Protein AF-A0A1D2AHR6-F1 (afdb_monomer)

Organism: Ornithodoros brasiliensis (NCBI:txid888526)

Radius of gyration: 18.56 Å; Cα contacts (8 Å, |Δi|>4): 160; chains: 1; bounding box: 46×32×55 Å

Structure (mmCIF, N/CA/C/O backbone):
data_AF-A0A1D2AHR6-F1
#
_entry.id   AF-A0A1D2AHR6-F1
#
loop_
_atom_site.group_PDB
_atom_site.id
_atom_site.type_symbol
_atom_site.label_atom_id
_atom_site.label_alt_id
_atom_site.label_comp_id
_atom_site.label_asym_id
_atom_site.label_entity_id
_atom_site.label_seq_id
_atom_site.pdbx_PDB_ins_code
_atom_site.Cartn_x
_atom_site.Cartn_y
_atom_site.Cartn_z
_atom_site.occupancy
_atom_site.B_iso_or_equiv
_atom_site.auth_seq_id
_atom_site.auth_comp_id
_atom_site.auth_asym_id
_atom_site.auth_atom_id
_atom_site.pdbx_PDB_model_num
ATOM 1 N 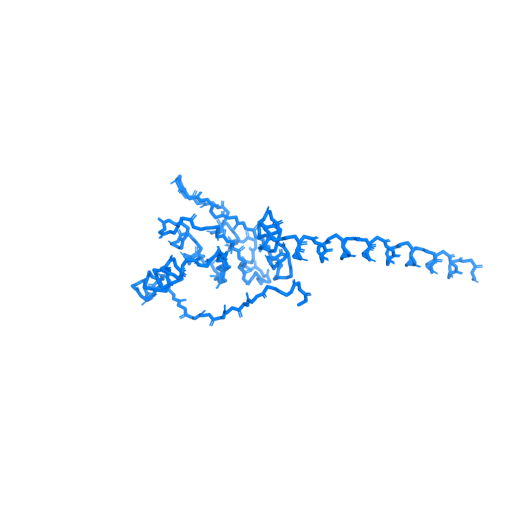N . LYS A 1 1 ? -5.917 0.010 -15.178 1.00 85.50 1 LYS A N 1
ATOM 2 C CA . LYS A 1 1 ? -5.325 -1.164 -15.884 1.00 85.50 1 LYS A CA 1
ATOM 3 C C . LYS A 1 1 ? -5.874 -2.501 -15.383 1.00 85.50 1 LYS A C 1
ATOM 5 O O . LYS A 1 1 ? -6.243 -3.315 -16.211 1.00 85.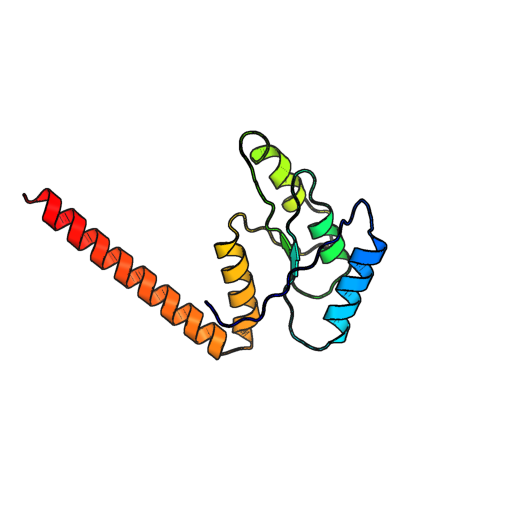50 1 LYS A O 1
ATOM 10 N N . LEU A 1 2 ? -5.949 -2.734 -14.068 1.00 93.06 2 LEU A N 1
ATOM 11 C CA . LEU A 1 2 ? -6.429 -4.010 -13.501 1.00 93.06 2 LEU A CA 1
ATOM 12 C C . LEU A 1 2 ? -7.953 -4.046 -13.259 1.00 93.06 2 LEU A C 1
ATOM 14 O O . LEU A 1 2 ? -8.495 -5.090 -12.916 1.00 93.06 2 LEU A O 1
ATOM 18 N N . GLY A 1 3 ? -8.637 -2.920 -13.502 1.00 91.62 3 GLY A N 1
ATOM 19 C CA . GLY A 1 3 ? -10.085 -2.738 -13.343 1.00 91.62 3 GLY A CA 1
ATOM 20 C C . GLY A 1 3 ? -10.565 -2.841 -11.898 1.00 91.62 3 GLY A C 1
ATOM 21 O O . GLY A 1 3 ? -11.653 -3.342 -11.661 1.00 91.62 3 GLY A O 1
ATOM 22 N N . VAL A 1 4 ? -9.729 -2.360 -10.979 1.00 96.94 4 VAL A N 1
ATOM 23 C CA . VAL A 1 4 ? -10.075 -2.056 -9.590 1.00 96.94 4 VAL A CA 1
ATOM 24 C C . VAL A 1 4 ? -10.434 -0.565 -9.533 1.00 96.94 4 VAL A C 1
ATOM 26 O O . VAL A 1 4 ? -9.608 0.236 -9.995 1.00 96.94 4 VAL A O 1
ATOM 29 N N . PRO A 1 5 ? -11.630 -0.179 -9.052 1.00 97.06 5 PRO A N 1
ATOM 30 C CA . PRO A 1 5 ? -11.957 1.217 -8.767 1.00 97.06 5 PRO A CA 1
ATOM 31 C C . PRO A 1 5 ? -10.953 1.813 -7.776 1.00 97.06 5 PRO A C 1
ATOM 33 O O . PRO A 1 5 ? -10.488 1.127 -6.871 1.00 97.06 5 PRO A O 1
ATOM 36 N N . CYS A 1 6 ? -10.570 3.070 -7.972 1.00 97.62 6 CYS A N 1
ATOM 37 C CA . CYS A 1 6 ? -9.604 3.745 -7.114 1.00 97.62 6 CYS A CA 1
ATOM 38 C C . CYS A 1 6 ? -10.085 5.164 -6.852 1.00 97.62 6 CYS A C 1
ATOM 40 O O . CYS A 1 6 ? -10.409 5.889 -7.796 1.00 97.62 6 CYS A O 1
ATOM 42 N N . GLU A 1 7 ? -10.094 5.548 -5.582 1.00 98.12 7 GLU A N 1
ATOM 43 C CA . GLU A 1 7 ? -10.489 6.873 -5.132 1.00 98.12 7 GLU A CA 1
ATOM 44 C C . GLU A 1 7 ? -9.319 7.573 -4.451 1.00 98.12 7 GLU A C 1
ATOM 46 O O . GLU A 1 7 ? -8.530 6.964 -3.729 1.00 98.12 7 GLU A O 1
ATOM 51 N N . LEU A 1 8 ? -9.205 8.878 -4.690 1.00 98.31 8 LEU A N 1
ATOM 52 C CA . LEU A 1 8 ? -8.186 9.717 -4.077 1.00 98.31 8 LEU A CA 1
ATOM 53 C C . LEU A 1 8 ? -8.842 10.610 -3.035 1.00 98.31 8 LEU A C 1
ATOM 55 O O . LEU A 1 8 ? -9.746 11.384 -3.347 1.00 98.31 8 LEU A O 1
ATOM 59 N N . ARG A 1 9 ? -8.336 10.544 -1.806 1.00 98.31 9 ARG A N 1
ATOM 60 C CA . ARG A 1 9 ? -8.759 11.405 -0.701 1.00 98.31 9 ARG A CA 1
ATOM 61 C C . ARG A 1 9 ? -7.549 12.126 -0.123 1.00 98.31 9 ARG A C 1
ATOM 63 O O . ARG A 1 9 ? -6.422 11.638 -0.192 1.00 98.31 9 ARG A O 1
ATOM 70 N N . VAL A 1 10 ? -7.788 13.302 0.448 1.00 98.06 10 VAL A N 1
ATOM 71 C CA . VAL A 1 10 ? -6.751 14.115 1.087 1.00 98.06 10 VAL A CA 1
ATOM 72 C C . VAL A 1 10 ? -7.067 14.223 2.568 1.00 98.06 10 VAL A C 1
ATOM 74 O O . VAL A 1 10 ? -8.116 14.732 2.951 1.00 98.06 10 VAL A O 1
ATOM 77 N N . SER A 1 11 ? -6.140 13.761 3.400 1.00 97.69 11 SER A N 1
ATOM 78 C CA . SER A 1 11 ? -6.180 13.952 4.846 1.00 97.69 11 SER A CA 1
ATOM 79 C C . SER A 1 11 ? -4.763 13.945 5.417 1.00 97.69 11 SER A C 1
ATOM 81 O O . SER A 1 11 ? -3.798 13.593 4.736 1.00 97.69 11 SER A O 1
ATOM 83 N N . SER A 1 12 ? -4.614 14.383 6.663 1.00 98.19 12 SER A N 1
ATOM 84 C CA . SER A 1 12 ? -3.326 14.432 7.344 1.00 98.19 12 SER A CA 1
ATOM 85 C C . SER A 1 12 ? -3.479 13.951 8.773 1.00 98.19 12 SER A C 1
ATOM 87 O O . SER A 1 12 ? -3.993 14.680 9.614 1.00 98.19 12 SER A O 1
ATOM 89 N N . ALA A 1 13 ? -2.914 12.783 9.069 1.00 97.94 13 ALA A N 1
ATOM 90 C CA . ALA A 1 13 ? -2.935 12.210 10.411 1.00 97.94 13 ALA A CA 1
ATOM 91 C C . ALA A 1 13 ? -2.304 13.107 11.491 1.00 97.94 13 ALA A C 1
ATOM 93 O O . ALA A 1 13 ? -2.598 12.930 12.665 1.00 97.94 13 ALA A O 1
ATOM 94 N N . HIS A 1 14 ? -1.452 14.068 11.116 1.00 98.00 14 HIS A N 1
ATOM 95 C CA . HIS A 1 14 ? -0.839 15.017 12.053 1.00 98.00 14 HIS A CA 1
ATOM 96 C C . HIS A 1 14 ? -1.635 16.312 12.241 1.00 98.00 14 HIS A C 1
ATOM 98 O O . HIS A 1 14 ? -1.499 16.956 13.274 1.00 98.00 14 HIS A O 1
ATOM 104 N N . LYS A 1 15 ? -2.380 16.751 11.219 1.00 97.94 15 LYS A N 1
ATOM 105 C CA . LYS A 1 15 ? -3.024 18.079 11.202 1.00 97.94 15 LYS A CA 1
ATOM 106 C C . LYS A 1 15 ? -4.545 18.020 11.306 1.00 97.94 15 LYS A C 1
ATOM 108 O O . LYS A 1 15 ? -5.153 19.028 11.633 1.00 97.94 15 LYS A O 1
ATOM 113 N N . ASN A 1 16 ? -5.140 16.888 10.947 1.00 95.94 16 ASN A N 1
ATOM 114 C CA . ASN A 1 16 ? -6.581 16.677 10.895 1.00 95.94 16 ASN A CA 1
ATOM 115 C C . ASN A 1 16 ? -6.881 15.176 11.061 1.00 95.94 16 ASN A C 1
ATOM 117 O O . ASN A 1 16 ? -7.315 14.492 10.128 1.00 95.94 16 ASN A O 1
ATOM 121 N N . THR A 1 17 ? -6.506 14.638 12.224 1.00 98.25 17 THR A N 1
ATOM 122 C CA . THR A 1 17 ? -6.602 13.203 12.527 1.00 98.25 17 THR A CA 1
ATOM 123 C C . THR A 1 17 ? -8.052 12.731 12.543 1.00 98.25 17 THR A C 1
ATOM 125 O O . THR A 1 17 ? -8.346 11.659 12.028 1.00 98.25 17 THR A O 1
ATOM 128 N N . ASP A 1 18 ? -8.965 13.540 13.072 1.00 98.31 18 ASP A N 1
ATOM 129 C CA . ASP A 1 18 ? -10.404 13.279 13.106 1.00 98.31 18 ASP A CA 1
ATOM 130 C C . ASP A 1 18 ? -10.982 13.092 11.699 1.00 98.31 18 ASP A C 1
ATOM 132 O O . ASP A 1 18 ? -11.697 12.120 11.459 1.00 98.31 18 ASP A O 1
ATOM 136 N N . GLN A 1 19 ? -10.588 13.919 10.722 1.00 98.31 19 GLN A N 1
ATOM 137 C CA . GLN A 1 19 ? -10.971 13.679 9.330 1.00 98.31 19 GLN A CA 1
ATOM 138 C C . GLN A 1 19 ? -10.400 12.360 8.793 1.00 98.31 19 GLN A C 1
ATOM 140 O O . GLN A 1 19 ? -11.101 11.660 8.070 1.00 98.31 19 GLN A O 1
ATOM 145 N N . THR A 1 20 ? -9.154 11.998 9.126 1.00 98.56 20 THR A N 1
ATOM 146 C CA . THR A 1 20 ? -8.583 10.700 8.711 1.00 98.56 20 THR A CA 1
ATOM 147 C C . THR A 1 20 ? -9.423 9.538 9.248 1.00 98.56 20 THR A C 1
ATOM 149 O O . THR A 1 20 ? -9.725 8.617 8.496 1.00 98.56 20 THR A O 1
ATOM 152 N N . LEU A 1 21 ? -9.839 9.596 10.515 1.00 98.69 21 LEU A N 1
ATOM 153 C CA . LEU A 1 21 ? -10.668 8.561 11.138 1.00 98.69 21 LEU A CA 1
ATOM 154 C C . LEU A 1 21 ? -12.076 8.501 10.531 1.00 98.69 21 LEU A C 1
ATOM 156 O O . LEU A 1 21 ? -12.570 7.412 10.254 1.00 98.69 21 LEU A O 1
ATOM 160 N N . ASN A 1 22 ? -12.689 9.652 10.245 1.00 98.56 22 ASN A N 1
ATOM 161 C CA . ASN A 1 22 ? -13.997 9.704 9.587 1.00 98.56 22 ASN A CA 1
ATOM 162 C C . ASN A 1 22 ? -13.963 9.085 8.181 1.00 98.56 22 ASN A C 1
ATOM 164 O O . ASN A 1 22 ? -14.894 8.381 7.806 1.00 98.56 22 ASN A O 1
ATOM 168 N N . LEU A 1 23 ? -12.882 9.302 7.422 1.00 98.38 23 LEU A N 1
ATOM 169 C CA . LEU A 1 23 ? -12.690 8.673 6.111 1.00 98.38 23 LEU A CA 1
ATOM 170 C C . LEU A 1 23 ? -12.555 7.153 6.214 1.00 98.38 23 LEU A C 1
ATOM 172 O O . LEU A 1 23 ? -13.091 6.433 5.381 1.00 98.38 23 LEU A O 1
ATOM 176 N N . ILE A 1 24 ? -11.831 6.660 7.221 1.00 98.19 24 ILE A N 1
ATOM 177 C CA . ILE A 1 24 ? -11.702 5.216 7.457 1.00 98.19 24 ILE A CA 1
ATOM 178 C C . ILE A 1 24 ? -13.083 4.616 7.739 1.00 98.19 24 ILE A C 1
ATOM 180 O O . ILE A 1 24 ? -13.461 3.644 7.091 1.00 98.19 24 ILE A O 1
ATOM 184 N N . ALA A 1 25 ? -13.850 5.240 8.636 1.00 98.25 25 ALA A N 1
ATOM 185 C CA . ALA A 1 25 ? -15.188 4.786 8.999 1.00 98.25 25 ALA A CA 1
ATOM 186 C C . ALA A 1 25 ? -16.177 4.819 7.819 1.00 98.25 25 ALA A C 1
ATOM 188 O O . ALA A 1 25 ? -17.008 3.920 7.708 1.00 98.25 25 ALA A O 1
ATOM 189 N N . GLU A 1 26 ? -16.079 5.824 6.938 1.00 98.19 26 GLU A N 1
ATOM 190 C CA . GLU A 1 26 ? -16.865 5.916 5.698 1.00 98.19 26 GLU A CA 1
ATOM 191 C C . GLU A 1 26 ? -16.687 4.639 4.862 1.00 98.19 26 GLU A C 1
ATOM 193 O O . GLU A 1 26 ? -17.651 3.905 4.657 1.00 98.19 26 GLU A O 1
ATOM 198 N N . TYR A 1 27 ? -15.450 4.309 4.482 1.00 98.12 27 TYR A N 1
ATOM 199 C CA . TYR A 1 27 ? -15.170 3.153 3.624 1.00 98.12 27 TYR A CA 1
ATOM 200 C C . TYR A 1 27 ? -15.341 1.795 4.326 1.00 98.12 27 TYR A C 1
ATOM 202 O O . TYR A 1 27 ? -15.724 0.819 3.683 1.00 98.12 27 TYR A O 1
ATOM 210 N N . GLU A 1 28 ? -15.093 1.692 5.638 1.00 96.62 28 GLU A N 1
ATOM 211 C CA . GLU A 1 28 ? -15.410 0.465 6.390 1.00 96.62 28 GLU A CA 1
ATOM 212 C C . GLU A 1 28 ? -16.926 0.203 6.444 1.00 96.62 28 GLU A C 1
ATOM 214 O O . GLU A 1 28 ? -17.354 -0.954 6.430 1.00 96.62 28 GLU A O 1
ATOM 219 N N . GLY A 1 29 ? -17.742 1.261 6.460 1.00 97.12 29 GLY A N 1
ATOM 220 C CA . GLY A 1 29 ? -19.202 1.181 6.526 1.00 97.12 29 GLY A CA 1
ATOM 221 C C . GLY A 1 29 ? -19.895 0.789 5.217 1.00 97.12 29 GLY A C 1
ATOM 222 O O . GLY A 1 29 ? -21.060 0.396 5.247 1.00 97.12 29 GLY A O 1
ATOM 223 N N . GLU A 1 30 ? -19.208 0.855 4.074 1.00 96.25 30 GLU A N 1
ATOM 224 C CA . GLU A 1 30 ? -19.802 0.572 2.756 1.00 96.25 30 GLU A CA 1
ATOM 225 C C . GLU A 1 30 ? -20.028 -0.923 2.489 1.00 96.25 30 GLU A C 1
ATOM 227 O O . GLU A 1 30 ? -20.785 -1.291 1.590 1.00 96.25 30 GLU A O 1
ATOM 232 N N . GLY A 1 31 ? -19.360 -1.807 3.237 1.00 94.38 31 GLY A N 1
ATOM 233 C CA . GLY A 1 31 ? -19.391 -3.250 2.974 1.00 94.38 31 GLY A CA 1
ATOM 234 C C . GLY A 1 31 ? -18.668 -3.660 1.683 1.00 94.38 31 GLY A C 1
ATOM 235 O O . GLY A 1 31 ? -18.839 -4.785 1.210 1.00 94.38 31 GLY A O 1
ATOM 236 N N . ILE A 1 32 ? -17.851 -2.769 1.114 1.00 96.75 32 ILE A N 1
ATOM 237 C CA . ILE A 1 32 ? -17.047 -3.014 -0.086 1.00 96.75 32 ILE A CA 1
ATOM 238 C C . ILE A 1 32 ? -15.624 -3.420 0.341 1.00 96.75 32 ILE A C 1
ATOM 240 O O . ILE A 1 32 ? -14.969 -2.666 1.066 1.00 96.75 32 ILE A O 1
ATOM 244 N N . PRO A 1 33 ? -15.098 -4.582 -0.105 1.00 97.00 33 PRO A N 1
ATOM 245 C CA . PRO A 1 33 ? -13.716 -4.971 0.168 1.00 97.00 33 PRO A CA 1
ATOM 246 C C . PRO A 1 33 ? -12.724 -3.913 -0.326 1.00 97.00 33 PRO A C 1
ATOM 248 O O . PRO A 1 33 ? -12.616 -3.662 -1.526 1.00 97.00 33 PRO A O 1
ATOM 251 N N . THR A 1 34 ? -11.980 -3.317 0.605 1.00 98.44 34 THR A N 1
ATOM 252 C CA . THR A 1 34 ? -11.154 -2.132 0.345 1.00 98.44 34 THR A CA 1
ATOM 253 C C . THR A 1 34 ? -9.717 -2.354 0.814 1.00 98.44 34 THR A C 1
ATOM 255 O O . THR A 1 34 ? -9.468 -3.027 1.811 1.00 98.44 34 THR A O 1
ATOM 258 N N . VAL A 1 35 ? -8.750 -1.797 0.081 1.00 98.75 35 VAL A N 1
ATOM 259 C CA . VAL A 1 35 ? -7.335 -1.729 0.480 1.00 98.75 35 VAL A CA 1
ATOM 260 C C . VAL A 1 35 ? -6.936 -0.262 0.526 1.00 98.75 35 VAL A C 1
ATOM 262 O O . VAL A 1 35 ? -7.053 0.438 -0.479 1.00 98.75 35 VAL A O 1
ATOM 265 N N . PHE A 1 36 ? -6.425 0.199 1.664 1.00 98.75 36 PHE A N 1
ATOM 266 C CA . PHE A 1 36 ? -5.936 1.568 1.794 1.00 98.75 36 PHE A CA 1
ATOM 267 C C . PHE A 1 36 ? -4.493 1.673 1.313 1.00 98.75 36 PHE A C 1
ATOM 269 O O . PHE A 1 36 ? -3.630 0.886 1.707 1.00 98.75 36 PHE A O 1
ATOM 276 N N . VAL A 1 37 ? -4.210 2.691 0.500 1.00 98.75 37 VAL A N 1
ATOM 277 C CA . VAL A 1 37 ? -2.843 3.058 0.118 1.00 98.75 37 VAL A CA 1
ATOM 278 C C . VAL A 1 37 ? -2.515 4.418 0.724 1.00 98.75 37 VAL A C 1
ATOM 280 O O . VAL A 1 37 ? -2.991 5.453 0.262 1.00 98.75 37 VAL A O 1
ATOM 283 N N . SER A 1 38 ? -1.687 4.416 1.766 1.00 98.44 38 SER A N 1
ATOM 284 C CA . SER A 1 38 ? -1.291 5.627 2.482 1.00 98.44 38 SER A CA 1
ATOM 285 C C . SER A 1 38 ? -0.052 6.245 1.839 1.00 98.44 38 SER A C 1
ATOM 287 O O . SER A 1 38 ? 1.037 5.666 1.856 1.00 98.44 38 SER A O 1
ATOM 289 N N . VAL A 1 39 ? -0.213 7.451 1.290 1.00 98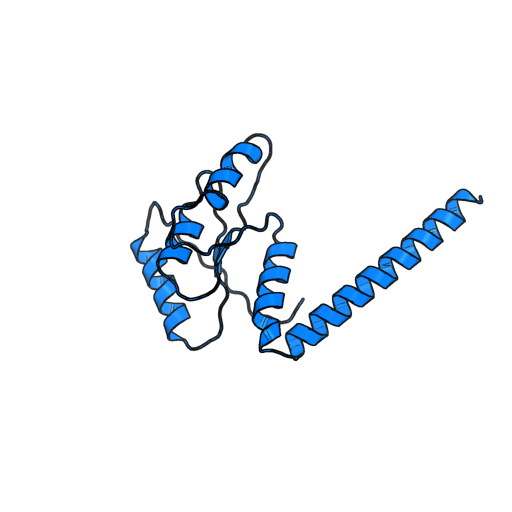.44 39 VAL A N 1
ATOM 290 C CA . VAL A 1 39 ? 0.854 8.216 0.627 1.00 98.44 39 VAL A CA 1
ATOM 291 C C . VAL A 1 39 ? 1.224 9.417 1.494 1.00 98.44 39 VAL A C 1
ATOM 293 O O . VAL A 1 39 ? 0.555 10.448 1.473 1.00 98.44 39 VAL A O 1
ATOM 296 N N . ALA A 1 40 ? 2.303 9.296 2.267 1.00 97.75 40 ALA A N 1
ATOM 297 C CA . ALA A 1 40 ? 2.823 10.381 3.096 1.00 97.75 40 ALA A CA 1
ATOM 298 C C . ALA A 1 40 ? 4.352 10.422 3.042 1.00 97.75 40 ALA A C 1
ATOM 300 O O . ALA A 1 40 ? 5.013 9.394 3.174 1.00 97.75 40 ALA A O 1
ATOM 301 N N . GLY A 1 41 ? 4.910 11.613 2.813 1.00 95.31 41 GLY A N 1
ATOM 302 C CA . GLY A 1 41 ? 6.358 11.837 2.828 1.00 95.31 41 GLY A CA 1
ATOM 303 C C . GLY A 1 41 ? 6.889 12.126 4.232 1.00 95.31 41 GLY A C 1
ATOM 304 O O . GLY A 1 41 ? 6.112 12.357 5.162 1.00 95.31 41 GLY A O 1
ATOM 305 N N . ARG A 1 42 ? 8.219 12.209 4.364 1.00 95.19 42 ARG A N 1
ATOM 306 C CA . ARG A 1 42 ? 8.907 12.495 5.633 1.00 95.19 42 ARG A CA 1
ATOM 307 C C . ARG A 1 42 ? 8.543 11.458 6.702 1.00 95.19 42 ARG A C 1
ATOM 309 O O . ARG A 1 42 ? 8.604 10.261 6.442 1.00 95.19 42 ARG A O 1
ATOM 316 N N . SER A 1 43 ? 8.147 11.909 7.891 1.00 96.75 43 SER A N 1
ATOM 317 C CA . SER A 1 43 ? 7.605 11.044 8.937 1.00 96.75 43 SER A CA 1
ATOM 318 C C . SER A 1 43 ? 6.176 10.623 8.577 1.00 96.75 43 SER A C 1
ATOM 320 O O . SER A 1 43 ? 5.229 11.390 8.769 1.00 96.75 43 SER A O 1
ATOM 322 N N . ASN A 1 44 ? 6.019 9.426 8.010 1.00 98.12 44 ASN A N 1
ATOM 323 C CA . ASN A 1 44 ? 4.721 8.866 7.650 1.00 98.12 44 ASN A CA 1
ATOM 324 C C . ASN A 1 44 ? 3.919 8.492 8.908 1.00 98.12 44 ASN A C 1
ATOM 326 O O . ASN A 1 44 ? 4.050 7.387 9.426 1.00 98.12 44 ASN A O 1
ATOM 330 N N . GLY A 1 45 ? 3.054 9.398 9.369 1.00 98.19 45 GLY A N 1
ATOM 331 C CA . GLY A 1 45 ? 2.042 9.089 10.385 1.00 98.19 45 GLY A CA 1
ATOM 332 C C . GLY A 1 45 ? 0.723 8.566 9.812 1.00 98.19 45 GLY A C 1
ATOM 333 O O . GLY A 1 45 ? -0.019 7.892 10.517 1.00 98.19 45 GLY A O 1
ATOM 334 N N . LEU A 1 46 ? 0.428 8.839 8.534 1.00 98.56 46 LEU A N 1
ATOM 335 C CA . LEU A 1 46 ? -0.842 8.458 7.906 1.00 98.56 46 LEU A CA 1
ATOM 336 C C . LEU A 1 46 ? -1.004 6.938 7.847 1.00 98.56 46 LEU A C 1
ATOM 338 O O . LEU A 1 46 ? -2.019 6.413 8.278 1.00 98.56 46 LEU A O 1
ATOM 342 N N . GLY A 1 47 ? 0.023 6.237 7.375 1.00 98.56 47 GLY A N 1
ATOM 343 C CA . GLY A 1 47 ? 0.068 4.781 7.328 1.00 98.56 47 GLY A CA 1
ATOM 344 C C . GLY A 1 47 ? -0.197 4.103 8.671 1.00 98.56 47 GLY A C 1
ATOM 345 O O . GLY A 1 47 ? -1.170 3.356 8.789 1.00 98.56 47 GLY A O 1
ATOM 346 N N . PRO A 1 48 ? 0.632 4.380 9.693 1.00 98.62 48 PRO A N 1
ATOM 347 C CA . PRO A 1 48 ? 0.447 3.832 11.030 1.00 98.62 48 PRO A CA 1
ATOM 348 C C . PRO A 1 48 ? -0.910 4.164 11.659 1.00 98.62 48 PRO A C 1
ATOM 350 O O . PRO A 1 48 ? -1.534 3.276 12.235 1.00 98.62 48 PRO A O 1
ATOM 353 N N . VAL A 1 49 ? -1.402 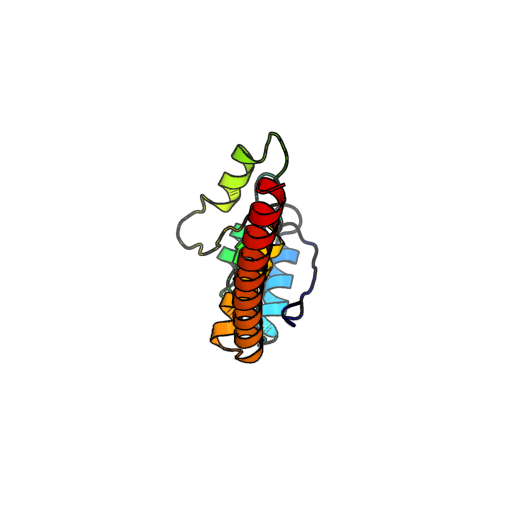5.402 11.521 1.00 98.69 49 VAL A N 1
ATOM 354 C CA . VAL A 1 49 ? -2.721 5.784 12.056 1.00 98.69 49 VAL A CA 1
ATOM 355 C C . VAL A 1 49 ? -3.839 5.023 11.353 1.00 98.69 49 VAL A C 1
ATOM 357 O O . VAL A 1 49 ? -4.697 4.472 12.038 1.00 98.69 49 VAL A O 1
ATOM 360 N N . THR A 1 50 ? -3.815 4.920 10.022 1.00 98.56 50 THR A N 1
ATOM 361 C CA . THR A 1 50 ? -4.799 4.115 9.287 1.00 98.56 50 THR A CA 1
ATOM 362 C C . THR A 1 50 ? -4.732 2.647 9.705 1.00 98.56 50 THR A C 1
ATOM 364 O O . THR A 1 50 ? -5.759 2.061 10.020 1.00 98.56 50 THR A O 1
ATOM 367 N N . SER A 1 51 ? -3.536 2.059 9.803 1.00 98.50 51 SER A N 1
ATOM 368 C CA . SER A 1 51 ? -3.374 0.648 10.182 1.00 98.50 51 SER A CA 1
ATOM 369 C C . SER A 1 51 ? -3.755 0.334 11.622 1.00 98.50 51 SER A C 1
ATOM 371 O O . SER A 1 51 ? -4.096 -0.809 11.901 1.00 98.50 51 SER A O 1
ATOM 373 N N . GLY A 1 52 ? -3.639 1.294 12.536 1.00 98.38 52 GLY A N 1
ATOM 374 C CA . GLY A 1 52 ? -4.032 1.108 13.930 1.00 98.38 52 GLY A CA 1
ATOM 375 C C . GLY A 1 52 ? -5.536 1.248 14.168 1.00 98.38 52 GLY A C 1
ATOM 376 O O . GLY A 1 52 ? -6.003 0.864 15.234 1.00 98.38 52 GLY A O 1
ATOM 377 N N . ASN A 1 53 ? -6.282 1.805 13.207 1.00 98.31 53 ASN A N 1
ATOM 378 C CA . ASN A 1 53 ? -7.702 2.140 13.359 1.00 98.31 53 ASN A CA 1
ATOM 379 C C . ASN A 1 53 ? -8.598 1.494 12.292 1.00 98.31 53 ASN A C 1
ATOM 381 O O . ASN A 1 53 ? -9.763 1.854 12.198 1.00 98.31 53 ASN A O 1
ATOM 385 N N . CYS A 1 54 ? -8.069 0.577 11.480 1.00 95.56 54 CYS A N 1
ATOM 386 C CA . CYS A 1 54 ? -8.808 -0.087 10.413 1.00 95.56 54 CYS A CA 1
ATOM 387 C C . CYS A 1 54 ? -8.491 -1.583 10.399 1.00 95.56 54 CYS A C 1
ATOM 389 O O . CYS A 1 54 ? -7.340 -1.978 10.599 1.00 95.56 54 CYS A O 1
ATOM 391 N N . SER A 1 55 ? -9.500 -2.412 10.127 1.00 95.62 55 SER A N 1
ATOM 392 C CA . SER A 1 55 ? -9.315 -3.866 9.978 1.00 95.62 55 SER A CA 1
ATOM 393 C C . SER A 1 55 ? -8.915 -4.282 8.558 1.00 95.62 55 SER A C 1
ATOM 395 O O . SER A 1 55 ? -8.571 -5.442 8.322 1.00 95.62 55 SER A O 1
ATOM 397 N N . PHE A 1 56 ? -8.968 -3.359 7.596 1.00 98.19 56 PHE A N 1
ATOM 398 C CA . PHE A 1 56 ? -8.599 -3.616 6.208 1.00 98.19 56 PHE A CA 1
ATOM 399 C C . PHE A 1 56 ? -7.087 -3.481 5.968 1.00 98.19 56 PHE A C 1
ATOM 401 O O . PHE A 1 56 ? -6.383 -2.802 6.720 1.00 98.19 56 PHE A O 1
ATOM 408 N N . PRO A 1 57 ? -6.550 -4.103 4.901 1.00 98.62 57 PRO A N 1
ATOM 409 C CA . PRO A 1 57 ? -5.135 -3.996 4.570 1.00 98.62 57 PRO A CA 1
ATOM 410 C C . PRO A 1 57 ? -4.714 -2.553 4.273 1.00 98.62 57 PRO A C 1
ATOM 412 O O . PRO A 1 57 ? -5.362 -1.846 3.499 1.00 98.62 57 PRO A O 1
ATOM 415 N N . VAL A 1 58 ? -3.573 -2.150 4.839 1.00 98.81 58 VAL A N 1
ATOM 416 C CA . VAL A 1 58 ? -2.956 -0.834 4.623 1.00 98.81 58 VAL A CA 1
ATOM 417 C C . VAL A 1 58 ? -1.577 -1.003 3.990 1.00 98.81 58 VAL A C 1
ATOM 419 O O . VAL A 1 58 ? -0.724 -1.741 4.497 1.00 98.81 58 VAL A O 1
ATOM 422 N N . ILE A 1 59 ? -1.347 -0.299 2.884 1.00 98.88 59 ILE A N 1
ATOM 423 C CA . ILE A 1 59 ? -0.081 -0.274 2.150 1.00 98.88 59 ILE A CA 1
ATOM 424 C C . ILE A 1 59 ? 0.492 1.140 2.213 1.00 98.88 59 ILE A C 1
ATOM 426 O O . ILE A 1 59 ? -0.062 2.081 1.649 1.00 98.88 59 ILE A O 1
ATOM 430 N N . ASN A 1 60 ? 1.642 1.294 2.855 1.00 98.75 60 ASN A N 1
ATOM 431 C CA . ASN A 1 60 ? 2.424 2.520 2.799 1.00 98.75 60 ASN A CA 1
ATOM 432 C C . ASN A 1 60 ? 3.108 2.618 1.437 1.00 98.75 60 ASN A C 1
ATOM 434 O O . ASN A 1 60 ? 3.917 1.757 1.089 1.00 98.75 60 ASN A O 1
ATOM 438 N N . CYS A 1 61 ? 2.826 3.689 0.699 1.00 98.50 61 CYS A N 1
ATOM 439 C CA . CYS A 1 61 ? 3.522 4.040 -0.536 1.00 98.50 61 CYS A CA 1
ATOM 440 C C . CYS A 1 61 ? 4.079 5.466 -0.422 1.00 98.50 61 CYS A C 1
ATOM 442 O O . CYS A 1 61 ? 3.545 6.392 -1.040 1.00 98.50 61 CYS A O 1
ATOM 444 N N . PRO A 1 62 ? 5.102 5.686 0.428 1.00 97.25 62 PRO A N 1
ATOM 445 C CA . PRO A 1 62 ? 5.640 7.020 0.651 1.00 97.25 62 PRO A CA 1
ATOM 446 C C . PRO A 1 62 ? 6.251 7.577 -0.649 1.00 97.25 62 PRO A C 1
ATOM 448 O O . PRO A 1 62 ? 6.940 6.843 -1.359 1.00 97.25 62 PRO A O 1
ATOM 451 N N . PRO A 1 63 ? 6.058 8.870 -0.970 1.00 94.62 63 PRO A N 1
ATOM 452 C CA . PRO A 1 63 ? 6.711 9.520 -2.100 1.00 94.62 63 PRO A CA 1
ATOM 453 C C . PRO A 1 63 ? 8.183 9.781 -1.753 1.00 94.62 63 PRO A C 1
ATOM 455 O O . PRO A 1 63 ? 8.572 10.878 -1.354 1.00 94.62 63 PRO A O 1
ATOM 458 N N . VAL A 1 64 ? 8.996 8.730 -1.838 1.00 86.69 64 VAL A N 1
ATOM 459 C CA . VAL A 1 64 ? 10.417 8.769 -1.488 1.00 86.69 64 VAL A CA 1
ATOM 460 C C . VAL A 1 64 ? 11.173 9.638 -2.496 1.00 86.69 64 VAL A C 1
ATOM 462 O O . VAL A 1 64 ? 11.061 9.431 -3.702 1.00 86.69 64 VAL A O 1
ATOM 465 N N . SER A 1 65 ? 11.967 10.601 -2.019 1.00 81.94 65 SER A N 1
ATOM 466 C CA . SER A 1 65 ? 12.721 11.520 -2.883 1.00 81.94 65 SER A CA 1
ATOM 467 C C . SER A 1 65 ? 14.188 11.646 -2.479 1.00 81.94 65 SER A C 1
ATOM 469 O O . SER A 1 65 ? 14.485 11.770 -1.289 1.00 81.94 65 SER A O 1
ATOM 471 N N . GLY A 1 66 ? 15.069 11.716 -3.484 1.00 78.69 66 GLY A N 1
ATOM 472 C CA . GLY A 1 66 ? 16.443 12.222 -3.393 1.00 78.69 66 GLY A CA 1
ATOM 473 C C . GLY A 1 66 ? 17.215 11.798 -2.142 1.00 78.69 66 GLY A C 1
ATOM 474 O O . GLY A 1 66 ? 17.295 10.620 -1.805 1.00 78.69 66 GLY A O 1
ATOM 475 N N . GLU A 1 67 ? 17.789 12.785 -1.458 1.00 89.75 67 GLU A N 1
ATOM 476 C CA . GLU A 1 67 ? 18.665 12.589 -0.301 1.00 89.75 67 GLU A CA 1
ATOM 477 C C . GLU A 1 67 ? 17.943 12.046 0.946 1.00 89.75 67 GLU A C 1
ATOM 479 O O . GLU A 1 67 ? 18.519 11.273 1.712 1.00 89.75 67 GLU A O 1
ATOM 484 N N . TRP A 1 68 ? 16.688 12.432 1.182 1.00 92.75 68 TRP A N 1
ATOM 485 C CA . TRP A 1 68 ? 15.987 12.114 2.434 1.00 92.75 68 TRP A CA 1
ATOM 486 C C . TRP A 1 68 ? 15.345 10.730 2.443 1.00 92.75 68 TRP A C 1
ATOM 488 O O . TRP A 1 68 ? 15.120 10.163 3.512 1.00 92.75 68 TRP A O 1
ATOM 498 N N . GLY A 1 69 ? 15.139 10.135 1.269 1.00 93.88 69 GLY A N 1
ATOM 499 C CA . GLY A 1 69 ? 14.478 8.845 1.117 1.00 93.88 69 GLY A CA 1
ATOM 500 C C . GLY A 1 69 ? 14.983 7.713 2.024 1.00 93.88 69 GLY A C 1
ATOM 501 O O . GLY A 1 69 ? 14.161 7.080 2.691 1.00 93.88 69 GLY A O 1
ATOM 502 N N . PRO A 1 70 ? 16.308 7.480 2.129 1.00 94.94 70 PRO A N 1
ATOM 503 C CA . PRO A 1 70 ? 16.874 6.461 3.018 1.00 94.94 70 PRO A CA 1
ATOM 504 C C . PRO A 1 70 ? 16.571 6.663 4.510 1.00 94.94 70 PRO A C 1
ATOM 506 O O . PRO A 1 70 ? 16.707 5.724 5.291 1.00 94.94 70 PRO A O 1
ATOM 509 N N . ARG A 1 71 ? 16.193 7.879 4.922 1.00 95.31 71 ARG A N 1
ATOM 510 C CA . ARG A 1 71 ? 15.832 8.214 6.305 1.00 95.31 71 ARG A CA 1
ATOM 511 C C . ARG A 1 71 ? 14.322 8.134 6.492 1.00 95.31 71 ARG A C 1
ATOM 513 O O . ARG A 1 71 ? 13.854 7.444 7.392 1.00 95.31 71 ARG A O 1
ATOM 520 N N . ASP A 1 72 ? 13.575 8.761 5.590 1.00 96.44 72 ASP A N 1
ATOM 521 C CA . ASP A 1 72 ? 12.115 8.847 5.648 1.00 96.44 72 ASP A CA 1
ATOM 522 C C . ASP A 1 72 ? 11.441 7.472 5.595 1.00 96.44 72 ASP A C 1
ATOM 524 O O . ASP A 1 72 ? 10.446 7.242 6.285 1.00 96.44 72 ASP A O 1
ATOM 528 N N . ILE A 1 73 ? 12.004 6.521 4.840 1.00 96.94 73 ILE A N 1
ATOM 529 C CA . ILE A 1 73 ? 11.422 5.182 4.681 1.00 96.94 73 ILE A CA 1
ATOM 530 C C . ILE A 1 73 ? 11.257 4.427 6.006 1.00 96.94 73 ILE A C 1
ATOM 532 O O . ILE A 1 73 ? 10.313 3.651 6.171 1.00 96.94 73 ILE A O 1
ATOM 536 N N . TRP A 1 74 ? 12.122 4.692 6.988 1.00 97.75 74 TRP A N 1
ATOM 537 C CA . TRP A 1 74 ? 12.051 4.043 8.295 1.00 97.75 74 TRP A CA 1
ATOM 538 C C . TRP A 1 74 ? 10.760 4.355 9.047 1.00 97.75 74 TRP A C 1
ATOM 540 O O . TRP A 1 74 ? 10.300 3.502 9.804 1.00 97.75 74 TRP A O 1
ATOM 550 N N . SER A 1 75 ? 10.135 5.507 8.783 1.00 97.62 75 SER A N 1
ATOM 551 C CA . SER A 1 75 ? 8.829 5.854 9.356 1.00 97.62 75 SER A CA 1
ATOM 552 C C . SER A 1 75 ? 7.700 4.924 8.894 1.00 97.62 75 SER A C 1
ATOM 554 O O . SER A 1 75 ? 6.712 4.769 9.600 1.00 97.62 75 SER A O 1
ATOM 556 N N . SER A 1 76 ? 7.854 4.270 7.736 1.00 98.19 76 SER A N 1
ATOM 557 C CA . SER A 1 76 ? 6.888 3.291 7.215 1.00 98.19 76 SER A CA 1
ATOM 558 C C . SER A 1 76 ? 7.246 1.844 7.579 1.00 98.19 76 SER A C 1
ATOM 560 O O . SER A 1 76 ? 6.363 0.992 7.605 1.00 98.19 76 SER A O 1
ATOM 562 N N . LEU A 1 77 ? 8.527 1.560 7.857 1.00 98.19 77 LEU A N 1
ATOM 563 C CA . LEU A 1 77 ? 9.033 0.208 8.137 1.00 98.19 77 LEU A CA 1
ATOM 564 C C . LEU A 1 77 ? 9.047 -0.155 9.627 1.00 98.19 77 LEU A C 1
ATOM 566 O O . LEU A 1 77 ? 8.787 -1.303 9.979 1.00 98.19 77 LEU A O 1
ATOM 570 N N . ARG A 1 78 ? 9.407 0.786 10.509 1.00 97.94 78 ARG A N 1
ATOM 571 C CA . ARG A 1 78 ? 9.557 0.534 11.951 1.00 97.94 78 ARG A CA 1
ATOM 572 C C . ARG A 1 78 ? 8.356 1.065 12.716 1.00 97.94 78 ARG A C 1
ATOM 574 O O . ARG A 1 78 ? 8.399 2.155 13.280 1.00 97.94 78 ARG A O 1
ATOM 581 N N . VAL A 1 79 ? 7.306 0.258 12.745 1.00 98.00 79 VAL A N 1
ATOM 582 C CA . VAL A 1 79 ? 6.058 0.552 13.456 1.00 98.00 79 VAL A CA 1
ATOM 583 C C . VAL A 1 79 ? 5.980 -0.201 14.794 1.00 98.00 79 VAL A C 1
ATOM 585 O O . VAL A 1 79 ? 6.646 -1.229 14.949 1.00 98.00 79 VAL A O 1
ATOM 588 N N . PRO A 1 80 ? 5.227 0.306 15.791 1.00 97.69 80 PRO A N 1
ATOM 589 C CA . PRO A 1 80 ? 5.021 -0.395 17.059 1.00 97.69 80 PRO A CA 1
ATOM 590 C C . PRO A 1 80 ? 4.217 -1.696 16.884 1.00 97.69 80 PRO A C 1
ATOM 592 O O . PRO A 1 80 ? 3.605 -1.942 15.846 1.00 97.69 80 PRO A O 1
ATOM 595 N N . SER A 1 81 ? 4.214 -2.539 17.920 1.00 97.75 81 SER A N 1
ATOM 596 C CA . SER A 1 81 ? 3.450 -3.793 17.944 1.00 97.75 81 SER A CA 1
ATOM 597 C C . SER A 1 81 ? 1.949 -3.560 17.751 1.00 97.75 81 SER A C 1
ATOM 599 O O . SER A 1 81 ? 1.409 -2.587 18.273 1.00 97.75 81 SER A O 1
ATOM 601 N N . GLY A 1 82 ? 1.272 -4.492 17.076 1.00 96.12 82 GLY A N 1
ATOM 602 C CA . GLY A 1 82 ? -0.170 -4.419 16.811 1.00 96.12 82 GLY A CA 1
ATOM 603 C C . GLY A 1 82 ? -0.538 -3.738 15.489 1.00 96.12 82 GLY A C 1
ATOM 604 O O . GLY A 1 82 ? -1.713 -3.708 15.146 1.00 96.12 82 GLY A O 1
ATOM 605 N N . LEU A 1 83 ? 0.441 -3.232 14.729 1.00 97.94 83 LEU A N 1
ATOM 606 C CA . LEU A 1 83 ? 0.225 -2.662 13.397 1.00 97.94 83 LEU A CA 1
ATOM 607 C C . LEU A 1 83 ? 0.638 -3.650 12.301 1.00 97.94 83 LEU A C 1
ATOM 609 O O . LEU A 1 83 ? 1.693 -4.280 12.384 1.00 97.94 83 LEU A O 1
ATOM 613 N N . GLY A 1 84 ? -0.195 -3.749 11.262 1.00 96.75 84 GLY A N 1
ATOM 614 C CA . GLY A 1 84 ? -0.026 -4.665 10.130 1.00 96.75 84 GLY A CA 1
ATOM 615 C C . GLY A 1 84 ? 0.284 -3.986 8.793 1.00 96.75 84 GLY A C 1
A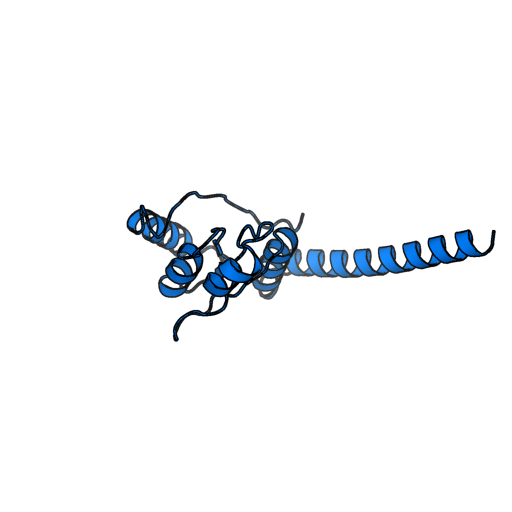TOM 616 O O . GLY A 1 84 ? 0.295 -4.667 7.767 1.00 96.75 84 GLY A O 1
ATOM 617 N N . CYS A 1 85 ? 0.506 -2.665 8.763 1.00 98.12 85 CYS A N 1
ATOM 618 C CA . CYS A 1 85 ? 0.790 -1.962 7.511 1.00 98.12 85 CYS A CA 1
ATOM 619 C C . CYS A 1 85 ? 2.045 -2.504 6.822 1.00 98.12 85 CYS A C 1
ATOM 621 O O . CYS A 1 85 ? 3.119 -2.616 7.415 1.00 98.12 85 CYS A O 1
ATOM 623 N N . THR A 1 86 ? 1.911 -2.770 5.527 1.00 98.62 86 THR A N 1
ATOM 624 C CA . THR A 1 86 ? 3.031 -3.139 4.656 1.00 98.62 86 THR A CA 1
ATOM 625 C C . THR A 1 86 ? 3.607 -1.895 3.988 1.00 98.62 86 THR A C 1
ATOM 627 O O . THR A 1 86 ? 3.002 -0.827 4.030 1.00 98.62 86 THR A O 1
ATOM 630 N N . THR A 1 87 ? 4.786 -2.001 3.374 1.00 98.62 87 THR A N 1
ATOM 631 C CA . THR A 1 87 ? 5.407 -0.878 2.657 1.00 98.62 87 THR A CA 1
ATOM 632 C C . THR A 1 87 ? 5.833 -1.304 1.260 1.00 98.62 87 THR A C 1
ATOM 634 O O . THR A 1 87 ? 6.531 -2.303 1.098 1.00 98.62 87 THR A O 1
ATOM 637 N N . VAL A 1 88 ? 5.439 -0.521 0.254 1.00 98.19 88 VAL A N 1
ATOM 638 C CA . VAL A 1 88 ? 5.813 -0.690 -1.153 1.00 98.19 88 VAL A CA 1
ATOM 639 C C . VAL A 1 88 ? 6.237 0.665 -1.711 1.00 98.19 88 VAL A C 1
ATOM 641 O O . VAL A 1 88 ? 5.499 1.632 -1.609 1.00 98.19 88 VAL A O 1
ATOM 644 N N . LEU A 1 89 ? 7.432 0.755 -2.297 1.00 96.38 89 LEU A N 1
ATOM 645 C CA . LEU A 1 89 ? 8.015 2.050 -2.679 1.00 96.38 89 LEU A CA 1
ATOM 646 C C . LEU A 1 89 ? 7.434 2.653 -3.959 1.00 96.38 89 LEU A C 1
ATOM 648 O O . LEU A 1 89 ? 7.339 3.871 -4.078 1.00 96.38 89 LEU A O 1
ATOM 652 N N . PHE A 1 90 ? 7.108 1.810 -4.938 1.00 96.50 90 PHE A N 1
ATOM 653 C CA . PHE A 1 90 ? 6.705 2.272 -6.263 1.00 96.50 90 PHE A CA 1
ATOM 654 C C . PHE A 1 90 ? 5.179 2.294 -6.389 1.00 96.50 90 PHE A C 1
ATOM 656 O O . PHE A 1 90 ? 4.551 1.275 -6.080 1.00 96.50 90 PHE A O 1
ATOM 663 N N . PRO A 1 91 ? 4.574 3.383 -6.898 1.00 97.12 91 PRO A N 1
ATOM 664 C CA . PRO A 1 91 ? 3.121 3.491 -7.047 1.00 97.12 91 PRO A CA 1
ATOM 665 C C . PRO A 1 91 ? 2.496 2.336 -7.840 1.00 97.12 91 PRO A C 1
ATOM 667 O O . PRO A 1 91 ? 1.467 1.783 -7.450 1.00 97.12 91 PRO A O 1
ATOM 670 N N . GLU A 1 92 ? 3.136 1.906 -8.928 1.00 97.06 92 GLU A N 1
ATOM 671 C CA . GLU A 1 92 ? 2.668 0.783 -9.744 1.00 97.06 92 GLU A CA 1
ATOM 672 C C . GLU A 1 92 ? 2.712 -0.536 -8.970 1.00 97.06 92 GLU A C 1
ATOM 674 O O . GLU A 1 92 ? 1.819 -1.373 -9.114 1.00 97.06 92 GLU A O 1
ATOM 679 N N . ALA A 1 93 ? 3.734 -0.717 -8.131 1.00 97.56 93 ALA A N 1
ATOM 680 C CA . ALA A 1 93 ? 3.863 -1.891 -7.283 1.00 97.56 93 ALA A CA 1
ATOM 681 C C . ALA A 1 93 ? 2.830 -1.877 -6.145 1.00 97.56 93 ALA A C 1
ATOM 683 O O . ALA A 1 93 ? 2.281 -2.930 -5.832 1.00 97.56 93 ALA A O 1
ATOM 684 N N . ALA A 1 94 ? 2.505 -0.712 -5.573 1.00 98.44 94 ALA A N 1
ATOM 685 C CA . ALA A 1 94 ? 1.448 -0.586 -4.569 1.00 98.44 94 ALA A CA 1
ATOM 686 C C . ALA A 1 94 ? 0.076 -0.953 -5.160 1.00 98.44 94 ALA A C 1
ATOM 688 O O . ALA A 1 94 ? -0.673 -1.722 -4.558 1.00 98.44 94 ALA A O 1
ATOM 689 N N . ALA A 1 95 ? -0.215 -0.500 -6.385 1.00 98.12 95 ALA A N 1
ATOM 690 C CA . ALA A 1 95 ? -1.427 -0.889 -7.106 1.00 98.12 95 ALA A CA 1
ATOM 691 C C . ALA A 1 95 ? -1.471 -2.399 -7.415 1.00 98.12 95 ALA A C 1
ATOM 693 O O . ALA A 1 95 ? -2.530 -3.020 -7.322 1.00 98.12 95 ALA A O 1
ATOM 694 N N . LEU A 1 96 ? -0.331 -3.008 -7.769 1.00 98.19 96 LEU A N 1
ATOM 695 C CA . LEU A 1 96 ? -0.230 -4.457 -7.977 1.00 98.19 96 LEU A CA 1
ATOM 696 C C . LEU A 1 96 ? -0.437 -5.240 -6.678 1.00 98.19 96 LEU A C 1
ATOM 698 O O . LEU A 1 96 ? -1.160 -6.231 -6.697 1.00 98.19 96 LEU A O 1
ATOM 702 N N . ALA A 1 97 ? 0.150 -4.795 -5.567 1.00 98.56 97 ALA A N 1
ATOM 703 C CA . ALA A 1 97 ? -0.016 -5.420 -4.259 1.00 98.56 97 ALA A CA 1
ATOM 704 C C . ALA A 1 97 ? -1.478 -5.352 -3.787 1.00 98.56 97 ALA A C 1
ATOM 706 O O . ALA A 1 97 ? -2.046 -6.373 -3.405 1.00 98.56 97 ALA A O 1
ATOM 707 N N . ALA A 1 98 ? -2.127 -4.188 -3.915 1.00 98.62 98 ALA A N 1
ATOM 708 C CA . ALA A 1 98 ? -3.554 -4.040 -3.625 1.00 98.62 98 ALA A CA 1
ATOM 709 C C . ALA A 1 98 ? -4.414 -4.972 -4.496 1.00 98.62 98 ALA A C 1
ATOM 711 O O . ALA A 1 98 ? -5.284 -5.679 -3.992 1.00 98.62 98 ALA A O 1
ATOM 712 N N . ALA A 1 99 ? -4.128 -5.048 -5.799 1.00 98.38 99 ALA A N 1
ATOM 713 C CA . ALA A 1 99 ? -4.836 -5.955 -6.695 1.00 98.38 99 ALA A CA 1
ATOM 714 C C . ALA A 1 99 ? -4.596 -7.436 -6.359 1.00 98.38 99 ALA A C 1
ATOM 716 O O . ALA A 1 99 ? -5.515 -8.233 -6.495 1.00 98.38 99 ALA A O 1
ATOM 717 N N . GLN A 1 100 ? -3.394 -7.826 -5.921 1.00 98.44 100 GLN A N 1
ATOM 718 C CA . GLN A 1 100 ? -3.098 -9.200 -5.497 1.00 98.44 100 GLN A CA 1
ATOM 719 C C . GLN A 1 100 ? -3.892 -9.607 -4.255 1.00 98.44 100 GLN A C 1
ATOM 721 O O . GLN A 1 100 ? -4.352 -10.743 -4.190 1.00 98.44 100 GLN A O 1
ATOM 726 N N . ILE A 1 101 ? -4.076 -8.683 -3.309 1.00 98.56 101 ILE A N 1
ATOM 727 C CA . ILE A 1 101 ? -4.922 -8.890 -2.129 1.00 98.56 101 ILE A CA 1
ATOM 728 C C . ILE A 1 101 ? -6.375 -9.120 -2.563 1.00 98.56 101 ILE A C 1
ATOM 730 O O . ILE A 1 101 ? -6.975 -10.129 -2.203 1.00 98.56 101 ILE A O 1
ATOM 734 N N . LEU A 1 102 ? -6.923 -8.226 -3.391 1.00 98.38 102 LEU A N 1
ATOM 735 C CA . LEU A 1 102 ? -8.312 -8.312 -3.860 1.00 98.38 102 LEU A CA 1
ATOM 736 C C . LEU A 1 102 ? -8.563 -9.525 -4.774 1.00 98.38 102 LEU A C 1
ATOM 738 O O . LEU A 1 102 ? -9.638 -10.117 -4.762 1.00 98.38 102 LEU A O 1
ATOM 742 N N . ALA A 1 103 ? -7.557 -9.953 -5.536 1.00 98.19 103 ALA A N 1
ATOM 743 C CA . ALA A 1 103 ? -7.635 -11.119 -6.413 1.00 98.19 103 ALA A CA 1
ATOM 744 C C . ALA A 1 103 ? -7.843 -12.451 -5.673 1.00 98.19 103 ALA A C 1
ATOM 746 O O . ALA A 1 103 ? -8.153 -13.451 -6.320 1.00 98.19 103 ALA A O 1
ATOM 747 N N . LEU A 1 104 ? -7.666 -12.490 -4.347 1.00 98.19 104 LEU A N 1
ATOM 748 C CA . LEU A 1 104 ? -7.979 -13.678 -3.550 1.00 98.19 104 LEU A CA 1
ATOM 749 C C . LEU A 1 104 ? -9.480 -14.005 -3.561 1.00 98.19 104 LEU A C 1
ATOM 751 O O . LEU A 1 104 ? -9.840 -15.171 -3.419 1.00 98.19 104 LEU A O 1
ATOM 755 N N . SER A 1 105 ? -10.340 -13.002 -3.759 1.00 97.12 105 SER A N 1
ATOM 756 C CA . SER A 1 105 ? -11.798 -13.155 -3.834 1.00 97.12 105 SER A CA 1
ATOM 757 C C . SER A 1 105 ? -12.402 -12.730 -5.180 1.00 97.12 105 SER A C 1
ATOM 759 O O . SER A 1 105 ? -13.550 -13.070 -5.457 1.00 97.12 105 SER A O 1
ATOM 761 N N . ASP A 1 106 ? -11.642 -12.055 -6.050 1.00 97.81 106 ASP A N 1
ATOM 762 C CA . ASP A 1 106 ? -12.084 -11.635 -7.386 1.00 97.81 106 ASP A CA 1
ATOM 763 C C . ASP A 1 106 ? -11.272 -12.317 -8.508 1.00 97.81 106 ASP A C 1
ATOM 765 O O . ASP A 1 106 ? -10.119 -11.976 -8.805 1.00 97.81 106 ASP A O 1
ATOM 769 N N . HIS A 1 107 ? -11.915 -13.268 -9.193 1.00 97.50 107 HIS A N 1
ATOM 770 C CA . HIS A 1 107 ? -11.308 -14.035 -10.284 1.00 97.50 107 HIS A CA 1
ATOM 771 C C . HIS A 1 107 ? -11.014 -13.198 -11.544 1.00 97.50 107 HIS A C 1
ATOM 773 O O . HIS A 1 107 ? -10.142 -13.565 -12.337 1.00 97.50 107 HIS A O 1
ATOM 779 N N . VAL A 1 108 ? -11.698 -12.067 -11.742 1.00 97.44 108 VAL A N 1
ATOM 780 C CA . VAL A 1 108 ? -11.465 -11.161 -12.873 1.00 97.44 108 VAL A CA 1
ATOM 781 C C . VAL A 1 108 ? -10.173 -10.379 -12.649 1.00 97.44 108 VAL A C 1
ATOM 783 O O . VAL A 1 108 ? -9.340 -10.290 -13.559 1.00 97.44 108 VAL A O 1
ATOM 786 N N . ILE A 1 109 ? -9.957 -9.859 -11.436 1.00 98.12 109 ILE A N 1
ATOM 787 C CA . ILE A 1 109 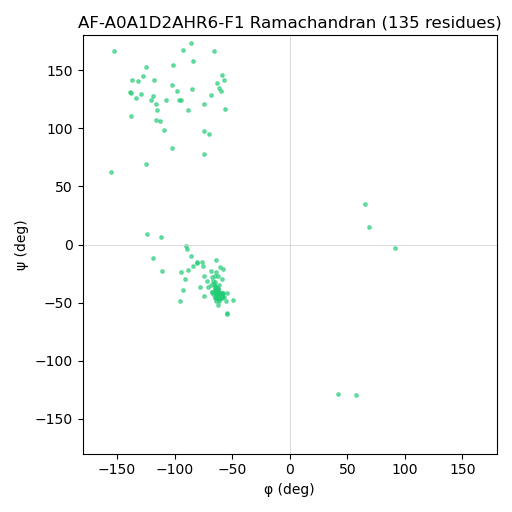? -8.685 -9.223 -11.057 1.00 98.12 109 ILE A CA 1
ATOM 788 C C . ILE A 1 109 ? -7.552 -10.253 -11.142 1.00 98.12 109 ILE A C 1
ATOM 790 O O . ILE A 1 109 ? -6.510 -9.977 -11.750 1.00 98.12 109 ILE A O 1
ATOM 794 N N . TRP A 1 110 ? -7.771 -11.462 -10.617 1.00 98.38 110 TRP A N 1
ATOM 795 C CA . TRP A 1 110 ? -6.804 -12.559 -10.691 1.00 98.38 110 TRP A CA 1
ATOM 796 C C . TRP A 1 110 ? -6.384 -12.878 -12.132 1.00 98.38 110 TRP A C 1
ATOM 798 O O . TRP A 1 110 ? -5.188 -12.936 -12.437 1.00 98.38 110 TRP A O 1
ATOM 808 N N . ALA A 1 111 ? -7.348 -13.024 -13.047 1.00 98.00 111 ALA A N 1
ATOM 809 C CA . ALA A 1 111 ? -7.072 -13.340 -14.446 1.00 98.00 111 ALA A CA 1
ATOM 810 C C . ALA A 1 111 ? -6.257 -12.230 -15.128 1.00 98.00 111 ALA A C 1
ATOM 812 O O . ALA A 1 111 ? -5.305 -12.510 -15.863 1.00 98.00 111 ALA A O 1
ATOM 813 N N . ARG A 1 112 ? -6.565 -10.959 -14.835 1.00 98.00 112 ARG A N 1
ATOM 814 C CA . ARG A 1 112 ? -5.797 -9.809 -15.341 1.00 98.00 112 ARG A CA 1
ATOM 815 C C . ARG A 1 112 ? -4.363 -9.794 -14.813 1.00 98.00 112 ARG A C 1
ATOM 817 O O . ARG A 1 112 ? -3.447 -9.495 -15.580 1.00 98.00 112 ARG A O 1
ATOM 824 N N . LEU A 1 113 ? -4.147 -10.147 -13.544 1.00 98.06 113 LEU A N 1
ATOM 825 C CA . LEU A 1 113 ? -2.803 -10.286 -12.972 1.00 98.06 113 LEU A CA 1
ATOM 826 C C . LEU A 1 113 ? -2.013 -11.406 -13.661 1.00 98.06 113 LEU A C 1
ATOM 828 O O . LEU A 1 113 ? -0.861 -11.190 -14.039 1.00 98.0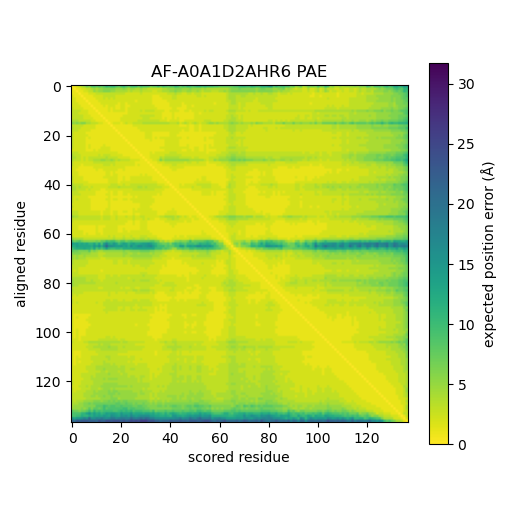6 113 LEU A O 1
ATOM 832 N N . LYS A 1 114 ? -2.629 -12.572 -13.894 1.00 98.06 114 LYS A N 1
ATOM 833 C CA . LYS A 1 114 ? -1.999 -13.686 -14.624 1.00 98.06 114 LYS A CA 1
ATOM 834 C C . LYS A 1 114 ? -1.627 -13.314 -16.056 1.00 98.06 114 LYS A C 1
ATOM 836 O O . LYS A 1 114 ? -0.503 -13.576 -16.482 1.00 98.06 114 LYS A O 1
ATOM 841 N N . ALA A 1 115 ? -2.532 -12.656 -16.777 1.00 97.62 115 ALA A N 1
ATOM 842 C CA . ALA A 1 115 ? -2.259 -12.170 -18.125 1.00 97.62 115 ALA A CA 1
ATOM 843 C C . ALA A 1 115 ? -1.100 -11.158 -18.137 1.00 97.62 115 ALA A C 1
ATOM 845 O O . ALA A 1 115 ? -0.212 -11.242 -18.983 1.00 97.62 115 ALA A O 1
ATOM 846 N N . ASN A 1 116 ? -1.053 -10.239 -17.166 1.00 97.25 116 ASN A N 1
ATOM 847 C CA . ASN A 1 116 ? 0.045 -9.281 -17.032 1.00 97.25 116 ASN A CA 1
ATOM 848 C C . ASN A 1 116 ? 1.397 -9.983 -16.795 1.00 97.25 116 ASN A C 1
ATOM 850 O O . ASN A 1 116 ? 2.365 -9.692 -17.495 1.00 97.25 116 ASN A O 1
ATOM 854 N N . GLN A 1 117 ? 1.448 -10.959 -15.881 1.00 97.31 117 GLN A N 1
ATOM 855 C CA . GLN A 1 117 ? 2.649 -11.766 -15.624 1.00 97.31 117 GLN A CA 1
ATOM 856 C C . GLN A 1 117 ? 3.145 -12.475 -16.893 1.00 97.31 117 GLN A C 1
ATOM 858 O O . GLN A 1 117 ? 4.339 -12.432 -17.196 1.00 97.31 117 GLN A O 1
ATOM 863 N N . HIS A 1 118 ? 2.232 -13.082 -17.657 1.00 98.19 118 HIS A N 1
ATOM 864 C CA . HIS A 1 118 ? 2.569 -13.738 -18.920 1.00 98.19 118 HIS A CA 1
ATOM 865 C C . HIS A 1 118 ? 3.113 -12.744 -19.955 1.00 98.19 118 HIS A C 1
ATOM 867 O O . HIS A 1 118 ? 4.161 -12.983 -20.551 1.00 98.19 118 HIS A O 1
ATOM 873 N N . ASN A 1 119 ? 2.458 -11.594 -20.118 1.00 98.06 119 ASN A N 1
ATOM 874 C CA . ASN A 1 119 ? 2.890 -10.568 -21.065 1.00 98.06 119 ASN A CA 1
ATOM 875 C C . ASN A 1 119 ? 4.276 -10.004 -20.720 1.00 98.06 119 ASN A C 1
ATOM 877 O O . ASN A 1 119 ? 5.086 -9.801 -21.622 1.00 98.06 119 ASN A O 1
ATOM 881 N N . ASN A 1 120 ? 4.588 -9.815 -19.433 1.00 97.62 120 ASN A N 1
ATOM 882 C CA . ASN A 1 120 ? 5.926 -9.396 -19.001 1.00 97.62 120 ASN A CA 1
ATOM 883 C C . ASN A 1 120 ? 6.983 -10.450 -19.356 1.00 97.62 120 ASN A C 1
ATOM 885 O O . ASN A 1 120 ? 8.055 -10.108 -19.854 1.00 97.62 120 ASN A O 1
ATOM 889 N N . TRP A 1 121 ? 6.674 -11.735 -19.159 1.00 98.31 121 TRP A N 1
ATOM 890 C CA . TRP A 1 121 ? 7.564 -12.825 -19.556 1.00 98.31 121 TRP A CA 1
ATOM 891 C C . TRP A 1 121 ? 7.816 -12.83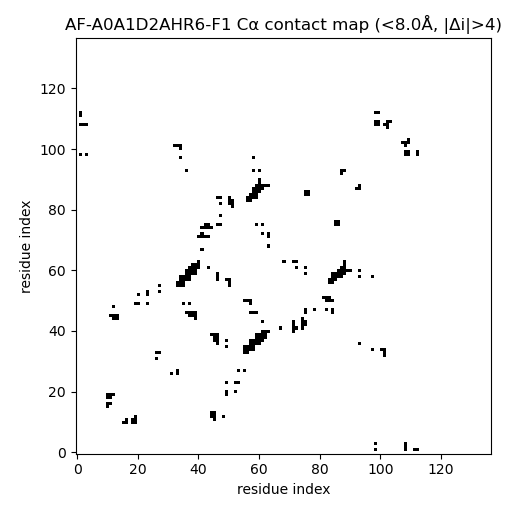6 -21.072 1.00 98.31 121 TRP A C 1
ATOM 893 O O . TRP A 1 121 ? 8.971 -12.913 -21.498 1.00 98.31 121 TRP A O 1
ATOM 903 N N . VAL A 1 122 ? 6.764 -12.692 -21.889 1.00 98.69 122 VAL A N 1
ATOM 904 C CA . VAL A 1 122 ? 6.888 -12.607 -23.355 1.00 98.69 122 VAL A CA 1
ATOM 905 C C . VAL A 1 122 ? 7.742 -11.403 -23.756 1.00 98.69 122 VAL A C 1
ATOM 907 O O . VAL A 1 122 ? 8.661 -11.545 -24.564 1.00 98.69 122 VAL A O 1
ATOM 910 N N . ALA A 1 123 ? 7.492 -10.231 -23.166 1.00 98.44 123 ALA A N 1
ATOM 911 C CA . ALA A 1 123 ? 8.237 -9.008 -23.457 1.00 98.44 123 ALA A CA 1
ATOM 912 C C . ALA A 1 123 ? 9.741 -9.165 -23.181 1.00 98.44 123 ALA A C 1
ATOM 914 O O . ALA A 1 123 ? 10.559 -8.778 -24.016 1.00 98.44 123 ALA A O 1
ATOM 915 N N . LEU A 1 124 ? 10.114 -9.801 -22.065 1.00 98.38 124 LEU A N 1
ATOM 916 C CA . LEU A 1 124 ? 11.514 -10.083 -21.736 1.00 98.38 124 LEU A CA 1
ATOM 917 C C . LEU A 1 124 ? 12.167 -11.034 -22.749 1.00 98.38 124 LEU A C 1
ATOM 919 O O . LEU A 1 124 ? 13.293 -10.793 -23.181 1.00 98.38 124 LEU A O 1
ATOM 923 N N . LYS A 1 125 ? 11.460 -12.088 -23.179 1.00 98.38 125 LYS A N 1
ATOM 924 C CA . LYS A 1 125 ? 11.967 -13.020 -24.203 1.00 98.38 125 LYS A CA 1
ATOM 925 C C . LYS A 1 125 ? 12.193 -12.336 -25.550 1.00 98.38 125 LYS A C 1
ATOM 927 O O . LYS A 1 125 ? 13.204 -12.589 -26.204 1.00 98.38 125 LYS A O 1
ATOM 932 N N . LEU A 1 126 ? 11.275 -11.463 -25.959 1.00 98.31 126 LEU A N 1
ATOM 933 C CA . LEU A 1 126 ? 11.409 -10.694 -27.197 1.00 98.31 126 LEU A CA 1
ATOM 934 C C . LEU A 1 126 ? 12.559 -9.681 -27.114 1.00 98.31 126 LEU A C 1
ATOM 936 O O . LEU A 1 126 ? 13.313 -9.543 -28.079 1.00 98.31 126 LEU A O 1
ATOM 940 N N . ALA A 1 127 ? 12.723 -9.014 -25.968 1.00 98.19 127 ALA A N 1
ATOM 941 C CA . ALA A 1 127 ? 13.822 -8.081 -25.735 1.00 98.19 127 ALA A CA 1
ATOM 942 C C . ALA A 1 127 ? 15.192 -8.778 -25.814 1.00 98.19 127 ALA A C 1
ATOM 944 O O . ALA A 1 127 ? 16.063 -8.302 -26.538 1.00 98.19 127 ALA A O 1
ATOM 945 N N . ASP A 1 128 ? 15.358 -9.937 -25.165 1.00 98.19 128 ASP A N 1
ATOM 946 C CA . ASP A 1 128 ? 16.593 -10.738 -25.244 1.00 98.19 128 ASP A CA 1
ATOM 947 C C . ASP A 1 128 ? 16.914 -11.150 -26.689 1.00 98.19 128 ASP A C 1
ATOM 949 O O . ASP A 1 128 ? 18.034 -10.956 -27.167 1.00 98.19 128 ASP A O 1
ATOM 953 N N . LYS A 1 129 ? 15.911 -11.641 -27.433 1.00 97.88 129 LYS A N 1
ATOM 954 C CA . LYS A 1 129 ? 16.077 -12.005 -28.849 1.00 97.88 129 LYS A CA 1
ATOM 955 C C . LYS A 1 129 ? 16.547 -10.814 -29.692 1.00 97.88 129 LYS A C 1
ATOM 957 O O . LYS A 1 129 ? 17.407 -10.981 -30.556 1.00 97.88 129 LYS A O 1
ATOM 962 N N . LYS A 1 130 ? 15.994 -9.622 -29.445 1.00 97.62 130 LYS A N 1
ATOM 963 C CA . LYS A 1 130 ? 16.362 -8.392 -30.158 1.00 97.62 130 LYS A CA 1
ATOM 964 C C . LYS A 1 130 ? 17.809 -7.986 -29.874 1.00 97.62 130 LYS A C 1
ATOM 966 O O . LYS A 1 130 ? 18.534 -7.692 -30.818 1.00 97.62 130 LYS A O 1
ATOM 971 N N . VAL A 1 131 ? 18.229 -8.002 -28.608 1.00 97.56 131 VAL A N 1
ATOM 972 C CA . VAL A 1 131 ? 19.604 -7.647 -28.216 1.00 97.56 131 VAL A CA 1
ATOM 973 C C . VAL A 1 131 ? 20.617 -8.602 -28.854 1.00 97.56 131 VAL A C 1
ATOM 975 O O . VAL A 1 131 ? 21.593 -8.142 -29.440 1.00 97.56 131 VAL A O 1
ATOM 978 N N . LYS A 1 132 ? 20.355 -9.916 -28.842 1.00 96.38 132 LYS A N 1
ATOM 979 C CA . LYS A 1 132 ? 21.236 -10.910 -29.484 1.00 96.38 132 LYS A CA 1
ATOM 980 C C . LYS A 1 132 ? 21.405 -10.684 -30.985 1.00 96.38 132 LYS A C 1
ATOM 982 O O . LYS A 1 132 ? 22.511 -10.803 -31.495 1.00 96.38 132 LYS A O 1
ATOM 987 N N . ALA A 1 133 ? 20.326 -10.344 -31.688 1.00 95.00 133 ALA A N 1
ATOM 988 C CA . ALA A 1 133 ? 20.392 -10.062 -33.121 1.00 95.00 133 ALA A CA 1
ATOM 989 C C . ALA A 1 133 ? 21.227 -8.807 -33.438 1.00 95.00 133 ALA A C 1
ATOM 991 O O . ALA A 1 133 ? 21.901 -8.775 -34.459 1.00 95.00 133 ALA A O 1
ATOM 992 N N . GLN A 1 134 ? 21.205 -7.794 -32.563 1.00 92.44 134 GLN A N 1
ATOM 993 C CA . GLN A 1 134 ? 21.986 -6.562 -32.730 1.00 92.44 134 GLN A CA 1
ATOM 994 C C . GLN A 1 134 ? 23.483 -6.747 -32.454 1.00 92.44 134 GLN A C 1
AT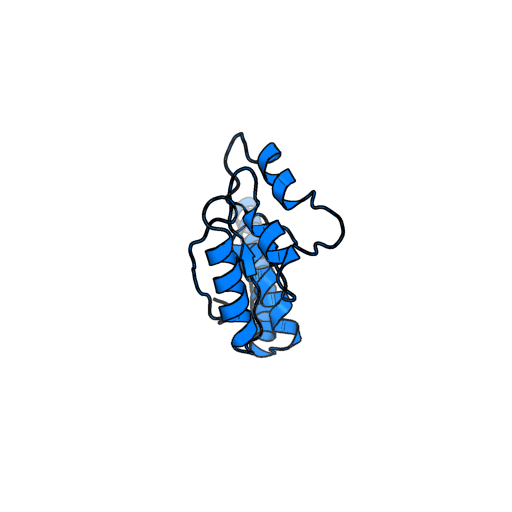OM 996 O O . GLN A 1 134 ? 24.278 -6.003 -33.005 1.00 92.44 134 GLN A O 1
ATOM 1001 N N . GLN A 1 135 ? 23.864 -7.713 -31.615 1.00 85.81 135 GLN A N 1
ATOM 1002 C CA . GLN A 1 135 ? 25.270 -8.020 -31.308 1.00 85.81 135 GLN A CA 1
ATOM 1003 C C . GLN A 1 135 ? 25.960 -8.880 -32.377 1.00 85.81 135 GLN A C 1
ATOM 1005 O O . GLN A 1 135 ? 27.179 -9.006 -32.363 1.00 85.81 135 GLN A O 1
ATOM 1010 N N . ALA A 1 136 ? 25.184 -9.521 -33.253 1.00 78.62 136 ALA A N 1
ATOM 1011 C CA . ALA A 1 136 ? 25.685 -10.357 -34.343 1.00 78.62 136 ALA A CA 1
ATOM 1012 C C . ALA A 1 136 ? 25.931 -9.577 -35.654 1.00 78.62 136 ALA A C 1
ATOM 1014 O O . ALA A 1 136 ? 26.341 -10.183 -36.645 1.00 78.62 136 ALA A O 1
ATOM 1015 N N . LEU A 1 137 ? 25.648 -8.270 -35.654 1.00 59.09 137 LEU A N 1
ATOM 1016 C CA . LEU A 1 137 ? 25.916 -7.294 -36.717 1.00 59.09 137 LEU A CA 1
ATOM 1017 C C . LEU A 1 137 ? 27.150 -6.466 -36.353 1.00 59.09 137 LEU A C 1
ATOM 1019 O O . LEU A 1 137 ? 27.906 -6.134 -37.290 1.00 59.09 137 LEU A O 1
#

InterPro domains:
  IPR000031 PurE domain [PF00731] (1-119)
  IPR000031 PurE domain [SM01001] (1-124)

Mean predicted aligned error: 3.29 Å

Sequence (137 aa):
KLGVPCELRVSSAHKNTDQTLNLIAEYEGEGIPTVFVSVAGRSNGLGPVTSGNCSFPVINCPPVSGEWGPRDIWSSLRVPSGLGCTTVLFPEAAALAAAQILALSDHVIWARLKANQHNNWVALKLADKKVKAQQAL

Nearest PDB structures (foldseek):
  7ale-assembly1_A  TM=9.979E-01  e=4.579E-16  Homo sapiens
  2h31-assembly1_A  TM=9.980E-01  e=2.058E-15  Homo sapiens
  4ja0-assembly1_A-2  TM=9.822E-01  e=5.965E-12  Bombyx mori
  3rg8-assembly1_C  TM=9.741E-01  e=2.732E-08  Treponema denticola
  5c5d-assembly1_D  TM=9.714E-01  e=8.856E-08  Treponema denticola ATCC 35405

Foldseek 3Di:
DLPDDDDDDDDDCVPCVVVLLVVQVVVVVPPDQDEAEQEAWAQRPSQQSSQQRHPHAYEYAYQQDDPCNVPRVCSQVDHDPPGDYHYDHDPVVSVVVRLVVVCVPPVSSVVSNVVVVVVVVVVVVVVVVVVVVVVVD

Secondary structure (DSSP, 8-state):
------------TTT-HHHHHHHHHHHHHT-----EEE---SS--HHHHHHHH-SS-EEE-----TTTHHHHTHHHH-PPTT---EE-SSHHHHHHHHHHHHTTT-HHHHHHHHHHHHHHHHHHHHHHHHHHHHHT-

pLDDT: mean 96.57, std 4.69, range [59.09, 98.88]

Solvent-accessible surface area (backbone atoms only — not comparable to full-atom values): 8044 Å² total; per-residue (Å²): 137,69,81,70,92,82,85,90,83,89,73,36,52,88,83,38,40,66,60,40,52,51,55,51,52,54,54,66,69,67,78,57,95,60,67,49,74,30,71,37,55,57,78,27,48,42,36,59,54,49,24,68,74,44,95,53,57,32,35,24,36,35,70,71,50,85,87,55,27,87,61,28,51,47,43,54,68,69,68,68,92,88,54,76,48,42,73,34,74,46,72,71,55,39,54,48,52,48,43,58,62,52,24,76,83,32,68,67,39,35,49,47,51,52,52,50,55,50,51,53,53,51,51,51,54,52,50,53,55,52,53,55,59,62,74,76,110